Protein 3HQH (pdb70)

Structure (mmCIF, N/CA/C/O backbone):
data_3HQH
#
_entry.id   3HQH
#
_cell.length_a   44.700
_cell.length_b   44.700
_cell.length_c   268.000
_cell.angle_alpha   90.00
_cell.angle_beta   90.00
_cell.angle_gamma   120.00
#
_symmetry.space_group_name_H-M   'P 65 2 2'
#
loop_
_entity.id
_entity.type
_entity.pdbx_description
1 polymer 'Speckle-type POZ protein'
2 polymer MacroH2A
3 non-polymer 'ZINC ION'
4 water water
#
loop_
_atom_site.group_PDB
_atom_site.id
_atom_site.type_symbol
_atom_site.label_atom_id
_atom_site.label_alt_id
_atom_site.label_comp_id
_atom_site.label_asym_id
_atom_site.label_entity_id
_atom_site.label_seq_id
_atom_site.pdbx_PDB_ins_code
_atom_site.Cartn_x
_atom_site.Cartn_y
_atom_site.Cartn_z
_atom_site.occupancy
_atom_site.B_iso_or_equiv
_atom_site.auth_seq_id
_atom_site.auth_comp_id
_atom_site.auth_asym_id
_atom_site.auth_atom_id
_atom_site.pdbx_PDB_model_num
ATOM 1 N N . LYS A 1 7 ? -20.568 33.966 -24.042 1.00 63.94 28 LYS A N 1
ATOM 2 C CA . LYS A 1 7 ? -19.183 34.371 -23.650 1.00 62.81 28 LYS A CA 1
ATOM 3 C C . LYS A 1 7 ? -18.574 33.396 -22.659 1.00 61.80 28 LYS A C 1
ATOM 4 O O . LYS A 1 7 ? -18.451 33.700 -21.475 1.00 62.26 28 LYS A O 1
ATOM 5 N N . VAL A 1 8 ? -18.190 32.222 -23.148 1.00 59.04 29 VAL A N 1
ATOM 6 C CA . VAL A 1 8 ? -17.604 31.191 -22.304 1.00 55.85 29 VAL A CA 1
ATOM 7 C C . VAL A 1 8 ? -16.236 30.726 -22.806 1.00 53.44 29 VAL A C 1
ATOM 8 O O . VAL A 1 8 ? -16.004 30.623 -24.017 1.00 52.96 29 VAL A O 1
ATOM 12 N N . VAL A 1 9 ? -15.330 30.470 -21.864 1.00 48.87 30 VAL A N 1
ATOM 13 C CA . VAL A 1 9 ? -13.997 29.967 -22.177 1.00 46.81 30 VAL A CA 1
ATOM 14 C C . VAL A 1 9 ? -13.918 28.571 -21.554 1.00 44.75 30 VAL A C 1
ATOM 15 O O . VAL A 1 9 ? -13.956 28.421 -20.335 1.00 45.75 30 VAL A O 1
ATOM 19 N N . LYS A 1 10 ? -13.822 27.545 -22.390 1.00 42.09 31 LYS A N 1
ATOM 20 C CA . LYS A 1 10 ? -13.776 26.180 -21.886 1.00 37.68 31 LYS A CA 1
ATOM 21 C C . LYS A 1 10 ? -12.403 25.536 -22.065 1.00 35.84 31 LYS A C 1
ATOM 22 O O . LYS A 1 10 ? -11.790 25.627 -23.127 1.00 34.53 31 LYS A O 1
ATOM 28 N N . PHE A 1 11 ? -11.926 24.896 -21.003 1.00 33.54 32 PHE A N 1
ATOM 29 C CA . PHE A 1 11 ? -10.634 24.223 -21.010 1.00 33.82 32 PHE A CA 1
ATOM 30 C C . PHE A 1 11 ? -10.697 22.984 -20.106 1.00 34.72 32 PHE A C 1
ATOM 31 O O . PHE A 1 11 ? -11.685 22.765 -19.398 1.00 33.54 32 PHE A O 1
ATOM 39 N N . SER A 1 12 ? -9.647 22.171 -20.136 1.00 34.98 33 SER A N 1
ATOM 40 C CA . SER A 1 12 ? -9.626 20.956 -19.337 1.00 34.96 33 SER A CA 1
ATOM 41 C C . SER A 1 12 ? -8.236 20.600 -18.837 1.00 35.29 33 SER A C 1
ATOM 42 O O . SER A 1 12 ? -7.225 21.181 -19.247 1.00 33.83 33 SER A O 1
ATOM 45 N N . TYR A 1 13 ? -8.208 19.621 -17.947 1.00 34.42 34 TYR A N 1
ATOM 46 C CA . TYR A 1 13 ? -6.974 19.162 -17.356 1.00 35.59 34 TYR A CA 1
ATOM 47 C C . TYR A 1 13 ? -7.145 17.716 -16.930 1.00 34.53 34 TYR A C 1
ATOM 48 O O . TYR A 1 13 ? -8.172 17.348 -16.333 1.00 33.25 34 TYR A O 1
ATOM 57 N N . MET A 1 14 ? -6.144 16.903 -17.260 1.00 33.09 35 MET A N 1
ATOM 58 C CA . MET A 1 14 ? -6.147 15.501 -16.884 1.00 34.24 35 MET A CA 1
ATOM 59 C C . MET A 1 14 ? -5.123 15.300 -15.773 1.00 33.99 35 MET A C 1
ATOM 60 O O . MET A 1 14 ? -3.932 15.576 -15.943 1.00 32.63 35 MET A O 1
ATOM 65 N N . TRP A 1 15 ? -5.598 14.823 -14.630 1.00 35.00 36 TRP A N 1
ATOM 66 C CA . TRP A 1 15 ? -4.733 14.581 -13.487 1.00 33.79 36 TRP A CA 1
ATOM 67 C C . TRP A 1 15 ? -4.590 13.083 -13.212 1.00 34.94 36 TRP A C 1
ATOM 68 O O . TRP A 1 15 ? -5.576 12.387 -12.953 1.00 33.90 36 TRP A O 1
ATOM 79 N N . THR A 1 16 ? -3.361 12.587 -13.280 1.00 36.10 37 THR A N 1
ATOM 80 C CA . THR A 1 16 ? -3.089 11.179 -13.004 1.00 36.58 37 THR A CA 1
ATOM 81 C C . THR A 1 16 ? -2.478 11.085 -11.607 1.00 36.57 37 THR A C 1
ATOM 82 O O . THR A 1 16 ? -1.441 11.692 -11.349 1.00 36.16 37 THR A O 1
ATOM 86 N N . ILE A 1 17 ? -3.118 10.341 -10.707 1.00 36.23 38 ILE A N 1
ATOM 87 C CA . ILE A 1 17 ? -2.600 10.182 -9.345 1.00 37.09 38 ILE A CA 1
ATOM 88 C C . ILE A 1 17 ? -1.937 8.805 -9.213 1.00 37.84 38 ILE A C 1
ATOM 89 O O . ILE A 1 17 ? -2.590 7.769 -9.306 1.00 35.76 38 ILE A O 1
ATOM 94 N N . ASN A 1 18 ? -0.626 8.812 -9.005 1.00 40.23 39 ASN A N 1
ATOM 95 C CA . ASN A 1 18 ? 0.151 7.583 -8.887 1.00 42.24 39 ASN A CA 1
ATOM 96 C C . ASN A 1 18 ? 0.173 7.035 -7.473 1.00 43.16 39 ASN A C 1
ATOM 97 O O . ASN A 1 18 ? -0.062 7.767 -6.514 1.00 44.30 39 ASN A O 1
ATOM 102 N N . ASN A 1 19 ? 0.467 5.744 -7.363 1.00 44.63 40 ASN A N 1
ATOM 103 C CA . ASN A 1 19 ? 0.554 5.056 -6.078 1.00 45.48 40 ASN A CA 1
ATOM 104 C C . ASN A 1 19 ? -0.631 5.379 -5.196 1.00 44.62 40 ASN A C 1
ATOM 105 O O . ASN A 1 19 ? -0.467 5.686 -4.013 1.00 43.92 40 ASN A O 1
ATOM 110 N N . PHE A 1 20 ? -1.821 5.320 -5.781 1.00 43.76 41 PHE A N 1
ATOM 111 C CA . PHE A 1 20 ? -3.034 5.598 -5.042 1.00 44.50 41 PHE A CA 1
ATOM 112 C C . PHE A 1 20 ? -3.152 4.566 -3.929 1.00 46.88 41 PHE A C 1
ATOM 113 O O . PHE A 1 20 ? -2.911 3.380 -4.147 1.00 48.75 41 PHE A O 1
ATOM 121 N N . SER A 1 21 ? -3.520 5.022 -2.736 1.00 48.29 42 SER A N 1
ATOM 122 C CA . SER A 1 21 ? -3.679 4.138 -1.583 1.00 49.40 42 SER A CA 1
ATOM 123 C C . SER A 1 21 ? -4.943 4.535 -0.825 1.00 49.20 42 SER A C 1
ATOM 124 O O . SER A 1 21 ? -5.347 5.695 -0.837 1.00 49.48 42 SER A O 1
ATOM 127 N N . PHE A 1 22 ? -5.569 3.568 -0.169 1.00 49.46 43 PHE A N 1
ATOM 128 C CA . PHE A 1 22 ? -6.780 3.837 0.592 1.00 49.33 43 PHE A CA 1
ATOM 129 C C . PHE A 1 22 ? -6.439 4.175 2.040 1.00 48.48 43 PHE A C 1
ATOM 130 O O . PHE A 1 22 ? -7.303 4.547 2.836 1.00 47.84 43 PHE A O 1
ATOM 138 N N . CYS A 1 23 ? -5.158 4.057 2.360 1.00 48.75 44 CYS A N 1
ATOM 139 C CA . CYS A 1 23 ? -4.668 4.343 3.693 1.00 48.72 44 CYS A CA 1
ATOM 140 C C . CYS A 1 23 ? -4.334 5.825 3.834 1.00 46.77 44 CYS A C 1
ATOM 141 O O . CYS A 1 23 ? -3.472 6.360 3.139 1.00 44.27 44 CYS A O 1
ATOM 144 N N . ARG A 1 24 ? -5.047 6.491 4.733 1.00 46.61 45 ARG A N 1
ATOM 145 C CA . ARG A 1 24 ? -4.831 7.919 4.997 1.00 46.56 45 ARG A CA 1
ATOM 146 C C . ARG A 1 24 ? -3.420 8.246 5.457 1.00 46.74 45 ARG A C 1
ATOM 147 O O . ARG A 1 24 ? -2.817 9.202 4.991 1.00 46.37 45 ARG A O 1
ATOM 155 N N . GLU A 1 25 ? -2.898 7.482 6.403 1.00 46.09 46 GLU A N 1
ATOM 156 C CA . GLU A 1 25 ? -1.537 7.748 6.889 1.00 46.56 46 GLU A CA 1
ATOM 157 C C . GLU A 1 25 ? -0.482 7.573 5.796 1.00 45.60 46 GLU A C 1
ATOM 158 O O . GLU A 1 25 ? 0.661 7.932 5.987 1.00 42.12 46 GLU A O 1
ATOM 164 N N . GLU A 1 26 ? -0.890 7.032 4.653 1.00 44.74 47 GLU A N 1
ATOM 165 C CA . GLU A 1 26 ? -0.001 6.815 3.515 1.00 44.56 47 GLU A CA 1
ATOM 166 C C . GLU A 1 26 ? -0.345 7.787 2.401 1.00 45.04 47 GLU A C 1
ATOM 167 O O . GLU A 1 26 ? 0.550 8.268 1.703 1.00 41.42 47 GLU A O 1
ATOM 173 N N . MET A 1 27 ? -1.634 8.061 2.241 1.00 46.58 48 MET A N 1
ATOM 174 C CA . MET A 1 27 ? -2.123 8.963 1.213 1.00 48.00 48 MET A CA 1
ATOM 175 C C . MET A 1 27 ? -2.182 10.474 1.625 1.00 48.25 48 MET A C 1
ATOM 176 O O . MET A 1 27 ? -1.886 11.364 0.827 1.00 46.62 48 MET A O 1
ATOM 181 N N . GLY A 1 28 ? -2.601 10.774 2.853 1.00 47.82 49 GLY A N 1
ATOM 182 C CA . GLY A 1 28 ? -2.715 12.171 3.262 1.00 47.78 49 GLY A CA 1
ATOM 183 C C . GLY A 1 28 ? -4.194 12.411 3.168 1.00 47.76 49 GLY A C 1
ATOM 184 O O . GLY A 1 28 ? -4.859 11.731 2.394 1.00 44.21 49 GLY A O 1
ATOM 185 N N . GLU A 1 29 ? -4.707 13.340 3.959 1.00 48.97 50 GLU A N 1
ATOM 186 C CA . GLU A 1 29 ? -6.122 13.626 3.935 1.00 51.50 50 GLU A CA 1
ATOM 187 C C . GLU A 1 29 ? -6.520 14.495 2.752 1.00 50.21 50 GLU A C 1
ATOM 188 O O . GLU A 1 29 ? -7.685 14.507 2.348 1.00 49.77 50 GLU A O 1
ATOM 194 N N . VAL A 1 30 ? -5.554 15.221 2.201 1.00 48.71 51 VAL A N 1
ATOM 195 C CA . VAL A 1 30 ? -5.823 16.109 1.083 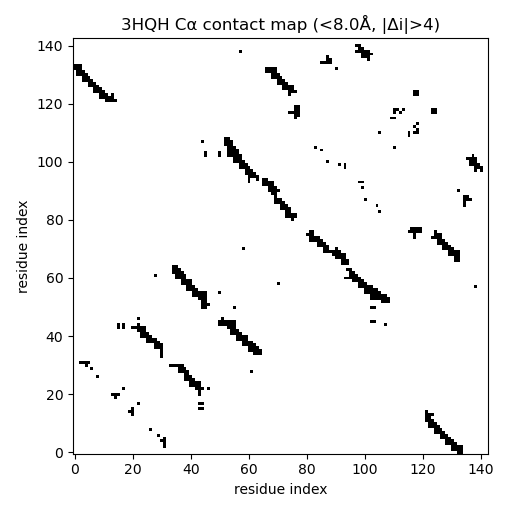1.00 48.13 51 VAL A CA 1
ATOM 196 C C . VAL A 1 30 ? -4.645 16.191 0.120 1.00 48.87 51 VAL A C 1
ATOM 197 O O . VAL A 1 30 ? -3.511 16.438 0.531 1.00 48.53 51 VAL A O 1
ATOM 201 N N . ILE A 1 31 ? -4.928 15.994 -1.163 1.00 49.72 52 ILE A N 1
ATOM 202 C CA . ILE A 1 31 ? -3.909 16.072 -2.199 1.00 50.75 52 ILE A CA 1
ATOM 203 C C . ILE A 1 31 ? -4.416 16.984 -3.312 1.00 50.20 52 ILE A C 1
ATOM 204 O O . ILE A 1 31 ? -5.594 16.944 -3.676 1.00 49.13 52 ILE A O 1
ATOM 209 N N . LYS A 1 32 ? -3.526 17.831 -3.822 1.00 50.39 53 LYS A N 1
ATOM 210 C CA . LYS A 1 32 ? -3.874 18.750 -4.900 1.00 50.23 53 LYS A CA 1
ATOM 211 C C . LYS A 1 32 ? -3.028 18.489 -6.129 1.00 48.20 53 LYS A C 1
ATOM 212 O O . LYS A 1 32 ? -1.898 17.999 -6.033 1.00 48.14 53 LYS A O 1
ATOM 218 N N . SER A 1 33 ? -3.594 18.805 -7.286 1.00 45.75 54 SER A N 1
ATOM 219 C CA . SER A 1 33 ? -2.912 18.629 -8.560 1.00 43.81 54 SER A CA 1
ATOM 220 C C . SER A 1 33 ? -2.085 19.875 -8.820 1.00 43.93 54 SER A C 1
ATOM 221 O O . SER A 1 33 ? -2.130 20.833 -8.052 1.00 43.64 54 SER A O 1
ATOM 224 N N . SER A 1 34 ? -1.328 19.860 -9.906 1.00 45.28 55 SER A N 1
ATOM 225 C CA . SER A 1 34 ? -0.549 21.031 -10.278 1.00 46.51 55 SER A CA 1
ATOM 226 C C . SER A 1 34 ? -1.578 21.987 -10.887 1.00 44.71 55 SER A C 1
ATOM 227 O O . SER A 1 34 ? -2.704 21.578 -11.199 1.00 42.92 55 SER A O 1
ATOM 230 N N . THR A 1 35 ? -1.191 23.247 -11.055 1.00 42.79 56 THR A N 1
ATOM 231 C CA . THR A 1 35 ? -2.078 24.263 -11.595 1.00 40.96 56 THR A CA 1
ATOM 232 C C . THR A 1 35 ? -2.285 24.188 -13.105 1.00 40.62 56 THR A C 1
ATOM 233 O O . THR A 1 35 ? -1.534 23.533 -13.825 1.00 42.35 56 THR A O 1
ATOM 237 N N . PHE A 1 36 ? -3.334 24.846 -13.579 1.00 40.17 57 PHE A N 1
ATOM 238 C CA . PHE A 1 36 ? -3.634 24.887 -15.000 1.00 41.27 57 PHE A CA 1
ATOM 239 C C . PHE A 1 36 ? -4.576 26.054 -15.267 1.00 42.79 57 PHE A C 1
ATOM 240 O O . PHE A 1 36 ? -5.156 26.619 -14.343 1.00 41.99 57 PHE A O 1
ATOM 248 N N . SER A 1 37 ? -4.692 26.426 -16.535 1.00 45.14 58 SER A N 1
ATOM 249 C CA . SER A 1 37 ? -5.560 27.518 -16.958 1.00 47.53 58 SER A CA 1
ATOM 250 C C . SER A 1 37 ? -6.016 27.254 -18.389 1.00 47.92 58 SER A C 1
ATOM 251 O O . SER A 1 37 ? -5.779 26.173 -18.933 1.00 46.35 58 SER A O 1
ATOM 254 N N . SER A 1 38 ? -6.664 28.245 -18.994 1.00 49.50 59 SER A N 1
ATOM 255 C CA . SER A 1 38 ? -7.160 28.112 -20.356 1.00 52.05 59 SER A CA 1
ATOM 256 C C . SER A 1 38 ? -6.063 28.341 -21.391 1.00 54.13 59 SER A C 1
ATOM 257 O O . SER A 1 38 ? -6.108 27.769 -22.481 1.00 54.77 59 SER A O 1
ATOM 260 N N . GLY A 1 39 ? -5.076 29.166 -21.048 1.00 56.17 60 GLY A N 1
ATOM 261 C CA . GLY A 1 39 ? -3.986 29.439 -21.973 1.00 58.47 60 GLY A CA 1
ATOM 262 C C . GLY A 1 39 ? -2.633 29.678 -21.319 1.00 59.69 60 GLY A C 1
ATOM 263 O O . GLY A 1 39 ? -2.539 30.229 -20.218 1.00 60.96 60 GLY A O 1
ATOM 264 N N . ASP A 1 42 ? -3.708 32.849 -20.026 1.00 71.38 63 ASP A N 1
ATOM 265 C CA . ASP A 1 42 ? -4.640 33.054 -18.924 1.00 70.21 63 ASP A CA 1
ATOM 266 C C . ASP A 1 42 ? -3.912 33.222 -17.586 1.00 68.90 63 ASP A C 1
ATOM 267 O O . ASP A 1 42 ? -3.020 32.439 -17.241 1.00 69.02 63 ASP A O 1
ATOM 272 N N . LYS A 1 43 ? -4.301 34.259 -16.846 1.00 66.28 64 LYS A N 1
ATOM 273 C CA . LYS A 1 43 ? -3.702 34.568 -15.553 1.00 63.20 64 LYS A CA 1
ATOM 274 C C . LYS A 1 43 ? -4.358 33.791 -14.413 1.00 60.99 64 LYS A C 1
ATOM 275 O O . LYS A 1 43 ? -3.784 33.661 -13.331 1.00 59.97 64 LYS A O 1
ATOM 277 N N . LEU A 1 44 ? -5.563 33.287 -14.658 1.00 57.78 65 LEU A N 1
ATOM 278 C CA . LEU A 1 44 ? -6.290 32.517 -13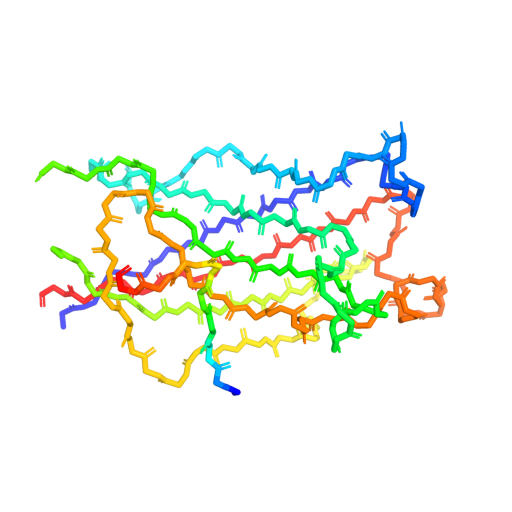.655 1.00 55.21 65 LEU A CA 1
ATOM 279 C C . LEU A 1 44 ? -5.722 31.107 -13.559 1.00 52.75 65 LEU A C 1
ATOM 280 O O . LEU A 1 44 ? -5.825 30.323 -14.503 1.00 52.55 65 LEU A O 1
ATOM 285 N N . LYS A 1 45 ? -5.121 30.789 -12.419 1.00 50.38 66 LYS A N 1
ATOM 286 C CA . LYS A 1 45 ? -4.558 29.465 -12.208 1.00 47.66 66 LYS A CA 1
ATOM 287 C C . LYS A 1 45 ? -5.539 28.636 -11.389 1.00 45.78 66 LYS A C 1
ATOM 288 O O . LYS A 1 45 ? -6.063 29.093 -10.371 1.00 45.96 66 LYS A O 1
ATOM 294 N N . TRP A 1 46 ? -5.805 27.422 -11.855 1.00 43.33 67 TRP A N 1
ATOM 295 C CA . TRP A 1 46 ? -6.720 26.518 -11.168 1.00 41.06 67 TRP A CA 1
ATOM 296 C C . TRP A 1 46 ? -6.000 25.219 -10.841 1.00 40.11 67 TRP A C 1
ATOM 297 O O . TRP A 1 46 ? -4.930 24.932 -11.376 1.00 38.03 67 TRP A O 1
ATOM 308 N N . CYS A 1 47 ? -6.601 24.427 -9.961 1.00 40.00 68 CYS A N 1
ATOM 309 C CA . CYS A 1 47 ? -6.041 23.131 -9.616 1.00 38.69 68 CYS A CA 1
ATOM 310 C C . CYS A 1 47 ? -7.161 22.268 -9.059 1.00 38.16 68 CYS A C 1
ATOM 311 O O . CYS A 1 47 ? -8.221 22.780 -8.683 1.00 37.68 68 CYS A O 1
ATOM 314 N N . LEU A 1 48 ? -6.941 20.957 -9.037 1.00 37.96 69 LEU A N 1
ATOM 315 C CA . LEU A 1 48 ? -7.929 20.032 -8.498 1.00 38.12 69 LEU A CA 1
ATOM 316 C C . LEU A 1 48 ? -7.549 19.681 -7.060 1.00 38.74 69 LEU A C 1
ATOM 317 O O . LEU A 1 48 ? -6.367 19.650 -6.715 1.00 38.90 69 LEU A O 1
ATOM 322 N N . ARG A 1 49 ? -8.553 19.417 -6.233 1.00 40.42 70 ARG A N 1
ATOM 323 C CA . ARG A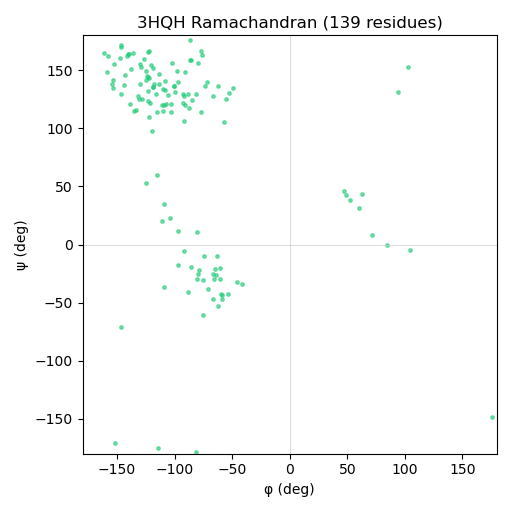 1 49 ? -8.337 19.055 -4.834 1.00 43.16 70 ARG A CA 1
ATOM 324 C C . ARG A 1 49 ? -9.154 17.813 -4.498 1.00 43.45 70 ARG A C 1
ATOM 325 O O . ARG A 1 49 ? -10.373 17.786 -4.682 1.00 44.39 70 ARG A O 1
ATOM 333 N N . VAL A 1 50 ? -8.478 16.789 -3.992 1.00 43.39 71 VAL A N 1
ATOM 334 C CA . VAL A 1 50 ? -9.124 15.523 -3.656 1.00 44.42 71 VAL A CA 1
ATOM 335 C C . VAL A 1 50 ? -8.940 15.148 -2.192 1.00 43.60 71 VAL A C 1
ATOM 336 O O . VAL A 1 50 ? -7.886 15.400 -1.603 1.00 44.95 71 VAL A O 1
ATOM 340 N N . ASN A 1 51 ? -9.980 14.554 -1.620 1.00 41.79 72 ASN A N 1
ATOM 341 C CA . ASN A 1 51 ? -9.935 14.043 -0.261 1.00 39.75 72 ASN A CA 1
ATOM 342 C C . ASN A 1 51 ? -10.209 12.566 -0.537 1.00 38.77 72 ASN A C 1
ATOM 343 O O . ASN A 1 51 ? -11.361 12.161 -0.726 1.00 36.53 72 ASN A O 1
ATOM 348 N N . PRO A 1 52 ? -9.138 11.751 -0.594 1.00 39.37 73 PRO A N 1
ATOM 349 C CA . PRO A 1 52 ? -9.234 10.313 -0.859 1.00 38.75 73 PRO A CA 1
ATOM 350 C C . PRO A 1 52 ? -10.402 9.718 -0.100 1.00 38.07 73 PRO A C 1
ATOM 351 O O . PRO A 1 52 ? -11.054 8.789 -0.568 1.00 35.81 73 PRO A O 1
ATOM 355 N N . LYS A 1 53 ? -10.652 10.271 1.083 1.00 39.57 74 LYS A N 1
ATOM 356 C CA . LYS A 1 53 ? -11.730 9.815 1.943 1.00 42.18 74 LYS A CA 1
ATOM 357 C C . LYS A 1 53 ? -12.503 11.053 2.391 1.00 41.81 74 LYS A C 1
ATOM 358 O O . LYS A 1 53 ? -11.900 12.025 2.876 1.00 40.07 74 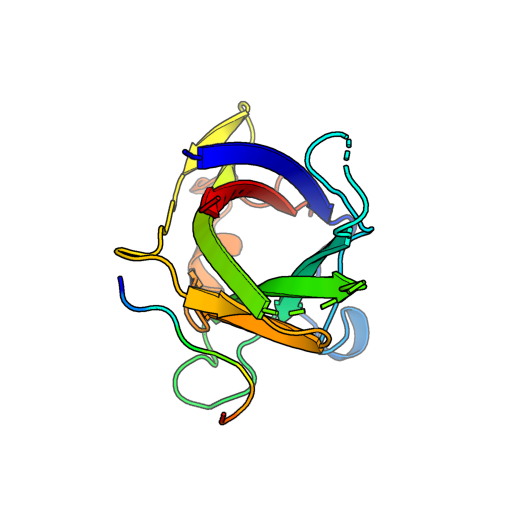LYS A O 1
ATOM 364 N N . GLY A 1 54 ? -13.823 11.032 2.207 1.00 43.57 75 GLY A N 1
ATOM 365 C CA . GLY A 1 54 ? -14.631 12.171 2.618 1.00 46.14 75 GLY A CA 1
ATOM 366 C C . GLY A 1 54 ? -14.281 12.567 4.044 1.00 48.94 75 GLY A C 1
ATOM 367 O O . GLY A 1 54 ? -14.17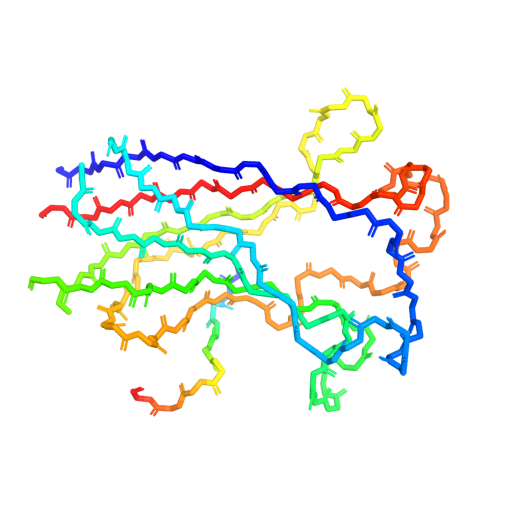5 11.705 4.922 1.00 47.89 75 GLY A O 1
ATOM 368 N N . LEU A 1 55 ? -14.113 13.864 4.287 1.00 51.01 76 LEU A N 1
ATOM 369 C CA . LEU A 1 55 ? -13.752 14.350 5.623 1.00 53.23 76 LEU A CA 1
ATOM 370 C C . LEU A 1 55 ? -14.903 14.470 6.627 1.00 54.99 76 LEU A C 1
ATOM 371 O O . LEU A 1 55 ? -14.733 15.048 7.702 1.00 55.23 76 LEU A O 1
ATOM 376 N N . ASP A 1 56 ? -16.066 13.927 6.277 1.00 55.49 77 ASP A N 1
ATOM 377 C CA . ASP A 1 56 ? -17.220 13.959 7.162 1.00 56.77 77 ASP A CA 1
ATOM 378 C C . ASP A 1 56 ? -17.989 12.646 7.071 1.00 56.22 77 ASP A C 1
ATOM 379 O O . ASP A 1 56 ? -17.840 11.887 6.108 1.00 54.96 77 ASP A O 1
ATOM 384 N N . GLU A 1 57 ? -18.823 12.401 8.078 1.00 56.32 78 GLU A N 1
ATOM 385 C CA . GLU A 1 57 ? -19.620 11.181 8.164 1.00 55.08 78 GLU A CA 1
ATOM 386 C C . GLU A 1 57 ? -20.472 10.877 6.939 1.00 53.49 78 GLU A C 1
ATOM 387 O O . GLU A 1 57 ? -20.535 9.730 6.506 1.00 54.00 78 GLU A O 1
ATOM 389 N N . GLU A 1 58 ? -21.131 11.881 6.373 1.00 52.51 79 GLU A N 1
ATOM 390 C CA . GLU A 1 58 ? -21.961 11.634 5.196 1.00 50.81 79 GLU A CA 1
ATOM 391 C C . GLU A 1 58 ? -21.168 11.205 3.959 1.00 48.62 79 GLU A C 1
ATOM 392 O O . GLU A 1 58 ? -21.684 10.485 3.108 1.00 47.18 79 GLU A O 1
ATOM 398 N N . SER A 1 59 ? -19.924 11.658 3.852 1.00 47.67 80 SER A N 1
ATOM 399 C CA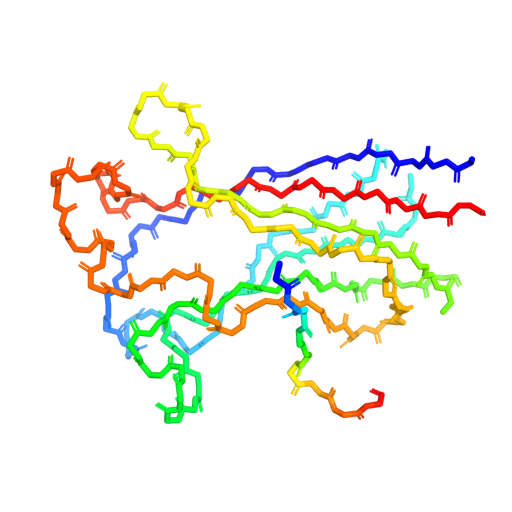 . SER A 1 59 ? -19.092 11.315 2.700 1.00 47.67 80 SER A CA 1
ATOM 400 C C . SER A 1 59 ? -17.934 10.388 3.072 1.00 47.69 80 SER A C 1
ATOM 401 O O . SER A 1 59 ? -16.945 10.317 2.336 1.00 46.68 80 SER A O 1
ATOM 404 N N . LYS A 1 60 ? -18.044 9.685 4.203 1.00 47.40 81 LYS A N 1
ATOM 405 C CA . LYS A 1 60 ? -16.965 8.788 4.637 1.00 47.57 81 LYS A CA 1
ATOM 406 C C . LYS A 1 60 ? -16.678 7.602 3.720 1.00 46.91 81 LYS A C 1
ATOM 407 O O . LYS A 1 60 ? -15.564 7.092 3.727 1.00 47.73 81 LYS A O 1
ATOM 413 N N . ASP A 1 61 ? -17.668 7.149 2.952 1.00 47.65 82 ASP A N 1
ATOM 414 C CA . ASP A 1 61 ? -17.473 6.011 2.048 1.00 48.10 82 ASP A CA 1
ATOM 415 C C . ASP A 1 61 ? -17.168 6.524 0.644 1.00 47.17 82 ASP A C 1
ATOM 416 O O . ASP A 1 61 ? -17.161 5.762 -0.328 1.00 45.65 82 ASP A O 1
ATOM 421 N N . TYR A 1 62 ? -16.901 7.822 0.545 1.00 44.86 83 TYR A N 1
ATOM 422 C CA . TYR A 1 62 ? -16.624 8.433 -0.747 1.00 42.60 83 TYR A CA 1
ATOM 423 C C . TYR A 1 62 ? -15.288 9.145 -0.877 1.00 40.67 83 TYR A C 1
ATOM 424 O O . TYR A 1 62 ? -14.580 9.428 0.093 1.00 39.66 83 TYR A O 1
ATOM 433 N N . LEU A 1 63 ? -14.954 9.436 -2.121 1.00 40.85 84 LEU A N 1
ATOM 434 C CA . LEU A 1 63 ? -13.755 10.184 -2.419 1.00 39.24 84 LEU A CA 1
ATOM 435 C C . LEU A 1 63 ? -14.322 11.537 -2.853 1.00 37.66 84 LEU A C 1
ATOM 436 O O . LEU A 1 63 ? -15.281 11.587 -3.620 1.00 36.77 84 LEU A O 1
ATOM 441 N N . SER A 1 64 ? -13.761 12.624 -2.330 1.00 37.40 85 SER A N 1
ATOM 442 C CA . SER A 1 64 ? -14.225 13.966 -2.665 1.00 36.39 85 SER A CA 1
ATOM 443 C C . SER A 1 64 ? -13.350 14.686 -3.709 1.00 35.70 85 SER A C 1
ATOM 444 O O . SER A 1 64 ? -12.116 14.651 -3.644 1.00 35.46 85 SER A O 1
ATOM 447 N N . LEU A 1 65 ? -14.002 15.342 -4.667 1.00 34.69 86 LEU A N 1
ATOM 448 C CA . LEU A 1 65 ? -13.306 16.071 -5.725 1.00 34.52 86 LEU A CA 1
ATOM 449 C C . LEU A 1 65 ? -13.813 17.510 -5.852 1.00 33.97 86 LEU A C 1
ATOM 450 O O . LEU A 1 65 ? -15.012 17.747 -6.032 1.00 33.78 86 LEU A O 1
ATOM 455 N N . TYR A 1 66 ? -12.884 18.458 -5.769 1.00 32.68 87 TYR A N 1
ATOM 456 C CA . TYR A 1 66 ? -13.198 19.882 -5.848 1.00 33.53 87 TYR A CA 1
ATOM 457 C C . TYR A 1 66 ? -12.315 20.599 -6.853 1.00 33.09 87 TYR A C 1
ATOM 458 O O . TYR A 1 66 ? -11.208 20.146 -7.161 1.00 31.06 87 TYR A O 1
ATOM 467 N N . LEU A 1 67 ? -12.833 21.716 -7.363 1.00 33.94 88 LEU A N 1
ATOM 468 C CA . LEU A 1 67 ? -12.107 22.575 -8.289 1.00 33.74 88 LEU A CA 1
ATOM 469 C C . LEU A 1 67 ? -11.729 23.770 -7.421 1.00 35.47 88 LEU A C 1
ATOM 470 O O . LEU A 1 67 ? -12.580 24.353 -6.744 1.00 34.90 88 LEU A O 1
ATOM 475 N N . LEU A 1 68 ? -10.453 24.127 -7.437 1.00 36.24 89 LEU A N 1
ATOM 476 C CA . LEU A 1 68 ? -9.971 25.230 -6.619 1.00 38.24 89 LEU A CA 1
ATOM 477 C C . LEU A 1 68 ? -9.375 26.377 -7.441 1.00 36.89 89 LEU A C 1
ATOM 478 O O . LEU A 1 68 ? -8.632 26.159 -8.389 1.00 35.43 89 LEU A O 1
ATOM 483 N N . LEU A 1 69 ? -9.731 27.604 -7.081 1.00 39.96 90 LEU A N 1
ATOM 484 C CA . LEU A 1 69 ? -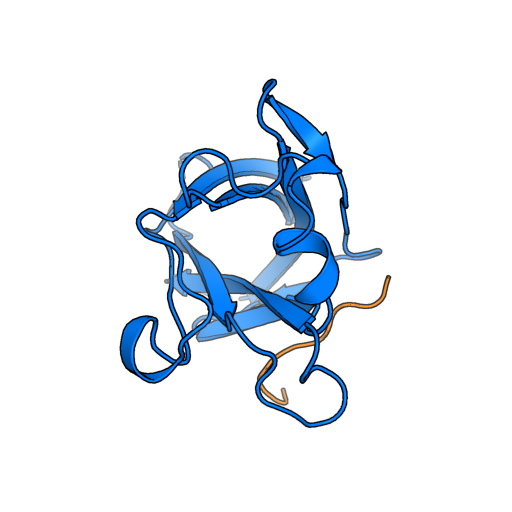9.192 28.776 -7.755 1.00 42.63 90 LEU A CA 1
ATOM 485 C C . LEU A 1 69 ? -7.954 29.158 -6.939 1.00 43.89 90 LEU A C 1
ATOM 486 O O . LEU A 1 69 ? -8.057 29.661 -5.819 1.00 42.55 90 LEU A O 1
ATOM 491 N N . VAL A 1 70 ? -6.784 28.887 -7.501 1.00 47.00 91 VAL A N 1
ATOM 492 C CA . VAL A 1 70 ? -5.523 29.159 -6.825 1.00 49.27 91 VAL A CA 1
ATOM 493 C C . VAL A 1 70 ? -5.141 30.641 -6.799 1.00 51.17 91 VAL A C 1
ATOM 494 O O . VAL A 1 70 ? -4.998 31.229 -5.730 1.00 49.88 91 VAL A O 1
ATOM 498 N N . SER A 1 71 ? -4.978 31.243 -7.968 1.00 54.42 92 SER A N 1
ATOM 499 C CA . SER A 1 71 ? -4.606 32.649 -8.028 1.00 59.38 92 SER A CA 1
ATOM 500 C C . SER A 1 71 ? -5.621 33.433 -8.835 1.00 62.38 92 SER A C 1
ATOM 501 O O . SER A 1 71 ? -6.002 33.023 -9.934 1.00 62.12 92 SER A O 1
ATOM 504 N N . CYS A 1 72 ? -6.052 34.561 -8.280 1.00 66.34 93 CYS A N 1
ATOM 505 C CA . CYS A 1 72 ? -7.031 35.424 -8.936 1.00 70.86 93 CYS A CA 1
ATOM 506 C C . CYS A 1 72 ? -6.571 36.884 -8.878 1.00 72.11 93 CYS A C 1
ATOM 507 O O . CYS A 1 72 ? -6.434 37.456 -7.796 1.00 72.70 93 CYS A O 1
ATOM 510 N N . PRO A 1 73 ? -6.299 37.494 -10.049 1.00 73.67 94 PRO A N 1
ATOM 511 C CA . PRO A 1 73 ? -5.853 38.889 -10.133 1.00 74.05 94 PRO A CA 1
ATOM 512 C C . PRO A 1 73 ? -6.923 39.819 -10.718 1.00 74.16 94 PRO A C 1
ATOM 513 O O . PRO A 1 73 ? -7.860 40.225 -10.030 1.00 74.34 94 PRO A O 1
ATOM 517 N N . GLU A 1 76 ? -15.393 36.870 -7.938 1.00 49.53 97 GLU A N 1
ATOM 518 C CA . GLU A 1 76 ? -14.701 37.652 -8.957 1.00 51.09 97 GLU A CA 1
ATOM 519 C C . GLU A 1 76 ? -14.628 36.867 -10.265 1.00 50.66 97 GLU A C 1
ATOM 520 O O . GLU A 1 76 ? -14.153 37.377 -11.281 1.00 50.90 97 GLU A O 1
ATOM 522 N N . VAL A 1 77 ? -15.104 35.624 -10.224 1.00 49.60 98 VAL A N 1
ATOM 523 C CA . VAL A 1 77 ? -15.131 34.738 -11.388 1.00 47.28 98 VAL A CA 1
ATOM 524 C C . VAL A 1 77 ? -16.245 33.708 -11.220 1.00 45.92 98 VAL A C 1
ATOM 525 O O . VAL A 1 77 ? -16.441 33.179 -10.131 1.00 46.91 98 VAL A O 1
ATOM 529 N N . ARG A 1 78 ? -16.970 33.437 -12.300 1.00 44.20 99 ARG A N 1
ATOM 530 C CA . ARG A 1 78 ? -18.053 32.459 -12.287 1.00 43.43 99 ARG A CA 1
ATOM 531 C C . ARG A 1 78 ? -17.700 31.344 -13.268 1.00 43.13 99 ARG A C 1
ATOM 532 O O . ARG A 1 78 ? -17.198 31.605 -14.366 1.00 40.55 99 ARG A O 1
ATOM 540 N N . ALA A 1 79 ? -17.947 30.098 -12.879 1.00 40.39 100 ALA A N 1
ATOM 541 C CA . ALA A 1 79 ? -17.614 28.999 -13.769 1.00 40.96 100 ALA A CA 1
ATOM 542 C C . ALA A 1 79 ? -18.355 27.692 -13.499 1.00 40.37 100 ALA A C 1
ATOM 543 O O . ALA A 1 79 ? -18.717 27.381 -12.361 1.00 40.10 100 ALA A O 1
ATOM 545 N N . LYS A 1 80 ? -18.589 26.941 -14.568 1.00 39.74 101 LYS A N 1
ATOM 546 C CA . LYS A 1 80 ? -19.228 25.641 -14.466 1.00 40.98 101 LYS A CA 1
ATOM 547 C C . LYS A 1 80 ? -18.106 24.621 -14.599 1.00 39.77 101 LYS A C 1
ATOM 548 O O . LYS A 1 80 ? -17.055 24.919 -15.182 1.00 38.10 101 LYS A O 1
ATOM 554 N N . PHE A 1 81 ? -18.319 23.423 -14.063 1.00 37.07 102 PHE A N 1
ATOM 555 C CA . PHE A 1 81 ? -17.298 22.385 -14.143 1.00 36.12 102 PHE A CA 1
ATOM 556 C C . PHE A 1 81 ? -17.922 21.006 -14.228 1.00 36.78 102 PHE A C 1
ATOM 557 O O . PHE A 1 81 ? -19.089 20.810 -13.875 1.00 36.42 102 PHE A O 1
ATOM 565 N N . LYS A 1 82 ? -17.114 20.060 -14.699 1.00 35.07 103 LYS A N 1
ATOM 566 C CA . LYS A 1 82 ? -17.510 18.674 -14.860 1.00 34.68 103 LYS A CA 1
ATOM 567 C C . LYS A 1 82 ? -16.301 17.803 -14.529 1.00 34.39 103 LYS A C 1
ATOM 568 O O . LYS A 1 82 ? -15.179 18.102 -14.928 1.00 33.72 103 LYS A O 1
ATOM 574 N N . PHE A 1 83 ? -16.542 16.727 -13.791 1.00 33.50 104 PHE A N 1
ATOM 575 C CA . PHE A 1 83 ? -15.492 15.800 -13.417 1.00 33.30 104 PHE A CA 1
ATOM 576 C C . PHE A 1 83 ? -15.883 14.418 -13.910 1.00 33.87 104 PHE A C 1
ATOM 577 O O . PHE A 1 83 ? -17.060 14.050 -13.910 1.00 35.16 104 PHE A O 1
ATOM 585 N N . SER A 1 84 ? -14.895 13.652 -14.336 1.00 33.93 105 SER A N 1
ATOM 586 C CA . SER A 1 84 ? -15.142 12.295 -14.774 1.00 35.41 105 SER A CA 1
ATOM 587 C C . SER A 1 84 ? -13.873 11.505 -14.550 1.00 36.75 105 SER A C 1
ATOM 588 O O . SER A 1 84 ? -12.783 12.070 -14.476 1.00 36.61 105 SER A O 1
ATOM 591 N N . ILE A 1 85 ? -14.019 10.197 -14.405 1.00 37.69 106 ILE A N 1
ATOM 592 C CA . ILE A 1 85 ? -12.860 9.352 -14.223 1.00 39.00 106 ILE A CA 1
ATOM 593 C C . ILE A 1 85 ? -12.551 8.716 -15.567 1.00 40.48 106 ILE A C 1
ATOM 594 O O . ILE A 1 85 ? -13.460 8.292 -16.274 1.00 41.34 106 ILE A O 1
ATOM 599 N N . LEU A 1 86 ? -11.276 8.673 -15.935 1.00 43.26 107 LEU A N 1
ATOM 600 C CA . LEU A 1 86 ? -10.881 8.036 -17.195 1.00 46.38 107 LEU A CA 1
ATOM 601 C C . LEU A 1 86 ? -10.584 6.571 -16.892 1.00 48.33 107 LEU A C 1
ATOM 602 O O . LEU A 1 86 ? -9.721 6.271 -16.065 1.00 46.51 107 LEU A O 1
ATOM 607 N N . ASN A 1 87 ? -11.287 5.636 -17.515 1.00 51.88 108 ASN A N 1
ATOM 608 C CA . ASN A 1 87 ? -10.961 4.252 -17.182 1.00 56.09 108 ASN A CA 1
ATOM 609 C C . ASN A 1 87 ? -9.731 3.721 -17.932 1.00 57.78 108 ASN A C 1
ATOM 610 O O . ASN A 1 87 ? -9.069 4.460 -18.670 1.00 57.70 108 ASN A O 1
ATOM 615 N N . ALA A 1 88 ? -9.417 2.449 -17.687 1.00 61.42 109 ALA A N 1
ATOM 616 C CA . ALA A 1 88 ? -8.308 1.722 -18.328 1.00 64.90 109 ALA A CA 1
ATOM 617 C C . ALA A 1 88 ? -8.205 1.900 -19.864 1.00 66.04 109 ALA A C 1
ATOM 618 O O . ALA A 1 88 ? -7.107 1.859 -20.418 1.00 67.52 109 ALA A O 1
ATOM 620 N N . LYS A 1 89 ? -9.331 2.063 -20.555 1.00 66.28 110 LYS A N 1
ATOM 621 C CA . LYS A 1 89 ? -9.312 2.218 -22.015 1.00 65.89 110 LYS A CA 1
ATOM 622 C C . LYS A 1 89 ? -9.539 3.665 -22.458 1.00 64.18 110 LYS A C 1
ATOM 623 O O . LYS A 1 89 ? -9.974 3.930 -23.584 1.00 65.16 110 LYS A O 1
ATOM 629 N N . GLY A 1 90 ? -9.248 4.593 -21.550 1.00 61.77 111 GLY A N 1
ATOM 630 C CA . GLY A 1 90 ? -9.392 6.014 -21.830 1.00 56.93 111 GLY A CA 1
ATOM 631 C C . GLY A 1 90 ? -10.776 6.652 -21.949 1.00 55.59 111 GLY A C 1
ATOM 632 O O . GLY A 1 90 ? -10.862 7.822 -22.333 1.00 53.20 111 GLY A O 1
ATOM 633 N N . GLU A 1 91 ? -11.853 5.926 -21.635 1.00 51.28 112 GLU A N 1
ATOM 634 C CA . GLU A 1 91 ? -13.218 6.488 -21.721 1.00 49.38 112 GLU A CA 1
ATOM 635 C C . GLU A 1 91 ? -13.628 7.236 -20.454 1.00 48.15 112 GLU A C 1
ATOM 636 O O . GLU A 1 91 ? -13.078 6.982 -19.385 1.00 45.56 112 GLU A O 1
ATOM 642 N N . GLU A 1 92 ? -14.619 8.121 -20.578 1.00 47.88 113 GLU A N 1
ATOM 643 C CA . GLU A 1 92 ? -15.153 8.879 -19.442 1.00 49.74 113 GLU A CA 1
ATOM 644 C C . GLU A 1 92 ? -16.279 8.146 -18.712 1.00 50.75 113 GLU A C 1
ATOM 645 O O . GLU A 1 92 ? -17.247 7.687 -19.324 1.00 51.39 113 GLU A O 1
ATOM 651 N N . THR A 1 93 ? -16.154 8.046 -17.396 1.00 49.30 114 THR A N 1
ATOM 652 C CA . THR A 1 93 ? -17.173 7.387 -16.604 1.00 50.23 114 THR A CA 1
ATOM 653 C C . THR A 1 93 ? -17.396 8.129 -15.293 1.00 50.31 114 THR A C 1
ATOM 654 O O . THR A 1 93 ? -16.587 8.973 -14.897 1.00 49.55 114 THR A O 1
ATOM 658 N N . LYS A 1 94 ? -18.514 7.817 -14.646 1.00 49.23 115 LYS A N 1
ATOM 659 C CA . LYS A 1 94 ? -18.883 8.417 -13.376 1.00 49.23 115 LYS A CA 1
ATOM 660 C C . LYS A 1 94 ? -18.756 9.944 -13.424 1.00 47.41 115 LYS A C 1
ATOM 661 O O . LYS A 1 94 ? -18.271 10.574 -12.489 1.00 47.21 115 LYS A O 1
ATOM 667 N N . ALA A 1 95 ? -19.209 10.527 -14.526 1.00 46.21 116 ALA A N 1
ATOM 668 C CA . ALA A 1 95 ? -19.156 11.971 -14.715 1.00 44.54 116 ALA A CA 1
ATOM 669 C C . ALA A 1 95 ? -20.165 12.677 -13.816 1.00 44.01 116 ALA A C 1
ATOM 670 O O . ALA A 1 95 ? -21.291 12.208 -13.629 1.00 40.95 116 ALA A O 1
ATOM 672 N N . MET A 1 96 ? -19.736 13.804 -13.258 1.00 43.66 117 MET A N 1
ATOM 673 C CA . MET A 1 96 ? -20.564 14.608 -12.375 1.00 44.81 117 MET A CA 1
ATOM 674 C C . MET A 1 96 ? -20.288 16.061 -12.764 1.00 46.18 117 MET A C 1
ATOM 675 O O . MET A 1 96 ? -19.141 16.524 -12.724 1.00 44.34 117 MET A O 1
ATOM 680 N N . GLU A 1 97 ? -21.342 16.765 -13.160 1.00 46.55 118 GLU A N 1
ATOM 681 C CA . GLU A 1 97 ? -21.231 18.152 -13.588 1.00 49.28 118 GLU A CA 1
ATOM 682 C C . GLU A 1 97 ? -22.138 19.100 -12.804 1.00 48.62 118 GLU A C 1
ATOM 683 O O . GLU A 1 97 ? -23.248 18.736 -12.414 1.00 46.13 118 GLU A O 1
ATOM 689 N N . SER A 1 98 ? -21.661 20.319 -12.579 1.00 48.45 119 SER A N 1
ATOM 690 C CA . SER A 1 98 ? -22.460 21.309 -11.869 1.00 50.74 119 SER A CA 1
ATOM 691 C C . SER A 1 98 ? -23.560 21.779 -12.810 1.00 52.42 119 SER A C 1
ATOM 692 O O . SER A 1 98 ? -23.317 22.022 -13.994 1.00 51.96 119 SER A O 1
ATOM 695 N N . GLN A 1 99 ? -24.773 21.895 -12.289 1.00 54.70 120 GLN A N 1
ATOM 696 C CA . GLN A 1 99 ? -25.893 22.355 -13.110 1.00 56.46 120 GLN A CA 1
ATOM 697 C C . GLN A 1 99 ? -25.613 23.776 -13.593 1.00 56.28 120 GLN A C 1
ATOM 698 O O . GLN A 1 99 ? -25.655 24.058 -14.794 1.00 56.36 120 GLN A O 1
ATOM 704 N N . ARG A 1 100 ? -25.303 24.658 -12.645 1.00 54.97 121 ARG A N 1
ATOM 705 C CA . ARG A 1 100 ? -24.993 26.044 -12.972 1.00 53.28 121 ARG A CA 1
ATOM 706 C C . ARG A 1 100 ? -23.546 26.427 -12.668 1.00 50.17 121 ARG A C 1
ATOM 707 O O . ARG A 1 100 ? -22.709 25.600 -12.287 1.00 48.82 121 ARG A O 1
ATOM 715 N N . ALA A 1 101 ? -23.269 27.710 -12.856 1.00 47.36 122 ALA A N 1
ATOM 716 C CA . ALA A 1 101 ? -21.953 28.257 -12.592 1.00 44.18 122 ALA A CA 1
ATOM 717 C C . ALA A 1 101 ? -21.939 28.737 -11.142 1.00 42.75 122 ALA A C 1
ATOM 718 O O . ALA A 1 101 ? -22.969 29.143 -10.597 1.00 41.27 122 ALA A O 1
ATOM 720 N N . TYR A 1 102 ? -20.768 28.659 -10.519 1.00 41.86 123 TYR A N 1
ATOM 721 C CA . TYR A 1 102 ? -20.590 29.088 -9.141 1.00 39.62 123 TYR A CA 1
ATOM 722 C C . TYR A 1 102 ? -19.546 30.195 -9.075 1.00 39.08 123 TYR A C 1
ATOM 723 O O . TYR A 1 102 ? -18.678 30.305 -9.942 1.00 38.55 123 TYR A O 1
ATOM 732 N N . ARG A 1 103 ? -19.646 31.024 -8.048 1.00 38.38 124 ARG A N 1
ATOM 733 C CA . ARG A 1 103 ? -18.720 32.129 -7.877 1.00 40.36 124 ARG A CA 1
ATOM 734 C C . ARG A 1 103 ? -17.452 31.687 -7.152 1.00 39.16 124 ARG A C 1
ATOM 735 O O . ARG A 1 103 ? -17.503 31.120 -6.064 1.00 38.07 124 ARG A O 1
ATOM 743 N N . PHE A 1 104 ? -16.315 31.939 -7.782 1.00 39.88 125 PHE A N 1
ATOM 744 C CA . PHE A 1 104 ? -15.023 31.587 -7.222 1.00 41.19 125 PHE A CA 1
ATOM 745 C C . PHE A 1 104 ? -14.247 32.851 -6.904 1.00 41.78 125 PHE A C 1
ATOM 746 O O . PHE A 1 104 ? -14.385 33.853 -7.595 1.00 41.37 125 PHE A O 1
ATOM 754 N N . VAL A 1 105 ? -13.449 32.788 -5.843 1.00 42.61 126 VAL A N 1
ATOM 755 C CA . VAL A 1 105 ? -12.548 33.870 -5.448 1.00 43.38 126 VAL A CA 1
ATOM 756 C C . VAL A 1 105 ? -11.318 33.073 -5.046 1.00 43.26 126 VAL A C 1
ATOM 757 O O . VAL A 1 105 ? -11.419 31.858 -4.864 1.00 42.86 126 VAL A O 1
ATOM 761 N N . GLN A 1 106 ? -10.165 33.724 -4.929 1.00 43.11 127 GLN A N 1
ATOM 762 C CA . GLN A 1 106 ? -8.942 33.022 -4.558 1.00 43.41 127 GLN A CA 1
ATOM 763 C C . GLN A 1 106 ? -9.106 32.204 -3.278 1.00 41.63 127 GLN A C 1
ATOM 764 O O . GLN A 1 106 ? -9.607 32.703 -2.263 1.00 41.10 127 GLN A O 1
ATOM 770 N N . GLY A 1 107 ? -8.690 30.939 -3.341 1.00 40.54 128 GLY A N 1
ATOM 771 C CA . GLY A 1 107 ? -8.776 30.057 -2.182 1.00 39.86 128 GLY A CA 1
ATOM 772 C C . GLY A 1 107 ? -10.125 29.375 -1.997 1.00 38.91 128 GLY A C 1
ATOM 773 O O . GLY A 1 107 ? -10.328 28.598 -1.058 1.00 39.03 128 GLY A O 1
ATOM 774 N N . LYS A 1 108 ? -11.053 29.660 -2.902 1.00 37.25 129 LYS A N 1
ATOM 775 C CA . LYS A 1 108 ? -12.390 29.085 -2.838 1.00 35.49 129 LYS A CA 1
ATOM 776 C C . LYS A 1 108 ? -12.515 27.865 -3.738 1.00 37.02 129 LYS A C 1
ATOM 777 O O . LYS A 1 108 ? -11.979 27.862 -4.851 1.00 36.24 129 LYS A O 1
ATOM 783 N N . ASP A 1 109 ? -13.206 26.830 -3.259 1.00 35.62 130 ASP A N 1
ATOM 784 C CA . ASP A 1 109 ? -13.420 25.650 -4.087 1.00 34.71 130 ASP A CA 1
ATOM 785 C C . ASP A 1 109 ? -14.892 25.273 -4.187 1.00 34.90 130 ASP A C 1
ATOM 786 O O . ASP A 1 109 ? -15.726 25.692 -3.373 1.00 32.12 130 ASP A O 1
ATOM 791 N N . TRP A 1 110 ? -15.202 24.503 -5.221 1.00 32.08 131 TRP A N 1
ATOM 792 C CA . TRP A 1 110 ? -16.544 23.992 -5.448 1.00 32.79 131 TRP A CA 1
ATOM 793 C C . TRP A 1 110 ? -16.343 22.591 -6.008 1.00 31.64 131 TRP A C 1
ATOM 794 O O . TRP A 1 110 ? -15.362 22.345 -6.712 1.00 29.51 131 TRP A O 1
ATOM 805 N N . GLY A 1 111 ? -17.252 21.673 -5.681 1.00 30.76 132 GLY A N 1
ATOM 806 C CA . GLY A 1 111 ? -17.124 20.309 -6.169 1.00 31.09 132 GLY A CA 1
ATOM 807 C C . GLY A 1 111 ? -18.194 19.394 -5.604 1.00 33.13 132 GLY A C 1
ATOM 808 O O . GLY A 1 111 ? -19.310 19.841 -5.345 1.00 32.29 132 GLY A O 1
ATOM 809 N N . PHE A 1 112 ? -17.852 18.119 -5.418 1.00 33.35 133 PHE A N 1
ATOM 810 C CA . PHE A 1 112 ? -18.777 17.114 -4.887 1.00 36.23 133 PHE A CA 1
ATOM 811 C C . PHE A 1 112 ? -18.084 16.254 -3.816 1.00 36.54 133 PHE A C 1
ATOM 812 O O . PHE A 1 112 ? -17.143 15.502 -4.110 1.00 33.51 133 PHE A O 1
ATOM 820 N N . LYS A 1 113 ? -18.548 16.357 -2.577 1.00 37.98 134 LYS A N 1
ATOM 821 C CA . LYS A 1 113 ? -17.936 15.592 -1.499 1.00 42.42 134 LYS A CA 1
ATOM 822 C C . LYS A 1 113 ? -18.176 14.107 -1.710 1.00 42.04 134 LYS A C 1
ATOM 823 O O . LYS A 1 113 ? -17.403 13.277 -1.246 1.00 41.83 134 LYS A O 1
ATOM 829 N N . LYS A 1 114 ? -19.249 13.781 -2.420 1.00 43.07 135 LYS A N 1
ATOM 830 C CA . LYS A 1 114 ? -19.566 12.396 -2.723 1.00 43.87 135 LYS A CA 1
ATOM 831 C C . LYS A 1 114 ? -19.470 12.189 -4.230 1.00 42.52 135 LYS A C 1
ATOM 832 O O . LYS A 1 114 ? -20.445 11.825 -4.882 1.00 42.72 135 LYS A O 1
ATOM 838 N N . PHE A 1 115 ? -18.282 12.432 -4.775 1.00 41.06 136 PHE A N 1
ATOM 839 C CA . PHE A 1 115 ? -18.043 12.269 -6.202 1.00 40.45 136 PHE A CA 1
ATOM 840 C C . PHE A 1 115 ? -18.128 10.804 -6.646 1.00 40.55 136 PHE A C 1
ATOM 841 O O . PHE A 1 115 ? -18.764 10.473 -7.647 1.00 39.90 136 PHE A O 1
ATOM 849 N N . ILE A 1 116 ? -17.464 9.935 -5.894 1.00 40.13 137 ILE A N 1
ATOM 850 C CA . ILE A 1 116 ? -17.447 8.525 -6.216 1.00 42.34 137 ILE A CA 1
ATOM 851 C C . ILE A 1 116 ? -17.233 7.696 -4.965 1.00 42.92 137 ILE A C 1
ATOM 852 O O . ILE A 1 116 ? -16.478 8.034 -4.054 1.00 42.43 137 ILE A O 1
ATOM 857 N N . ARG A 1 117 ? -17.942 6.584 -4.937 1.00 45.30 138 ARG A N 1
ATOM 858 C CA . ARG A 1 117 ? -17.873 5.651 -3.835 1.00 47.55 138 ARG A CA 1
ATOM 859 C C . ARG A 1 117 ? -16.514 4.987 -3.737 1.00 45.84 138 ARG A C 1
ATOM 860 O O . ARG A 1 117 ? -16.035 4.468 -4.700 1.00 43.02 138 ARG A O 1
ATOM 868 N N . ARG A 1 118 ? -15.904 5.043 -2.552 1.00 45.83 139 ARG A N 1
ATOM 869 C CA . ARG A 1 118 ? -14.599 4.414 -2.314 1.00 48.99 139 ARG A CA 1
ATOM 870 C C . ARG A 1 118 ? -14.729 2.924 -2.548 1.00 50.79 139 ARG A C 1
ATOM 871 O O . ARG A 1 118 ? -13.738 2.261 -2.826 1.00 51.63 139 ARG A O 1
ATOM 879 N N . GLY A 1 119 ? -15.960 2.417 -2.486 1.00 54.20 140 GLY A N 1
ATOM 880 C CA . GLY A 1 119 ? -16.198 1.005 -2.734 1.00 57.46 140 GLY A CA 1
ATOM 881 C C . GLY A 1 119 ? -16.114 0.657 -4.213 1.00 60.87 140 GLY A C 1
ATOM 882 O O . GLY A 1 119 ? -15.729 -0.462 -4.587 1.00 61.51 140 GLY A O 1
ATOM 883 N N . PHE A 1 120 ? -16.470 1.620 -5.060 1.00 63.49 141 PHE A N 1
ATOM 884 C CA . PHE A 1 120 ? -16.432 1.431 -6.505 1.00 66.12 141 PHE A CA 1
ATOM 885 C C . PHE A 1 120 ? -14.997 1.382 -7.024 1.00 67.41 141 PHE A C 1
ATOM 886 O O . PHE A 1 120 ? -14.681 0.613 -7.937 1.00 67.27 141 PHE A O 1
ATOM 894 N N . LEU A 1 121 ? -14.131 2.210 -6.448 1.00 68.19 142 LEU A N 1
ATOM 895 C CA . LEU A 1 121 ? -12.735 2.245 -6.863 1.00 69.76 142 LEU A CA 1
ATOM 896 C C . LEU A 1 121 ? -12.048 0.886 -6.688 1.00 71.20 142 LEU A C 1
ATOM 897 O O . LEU A 1 121 ? -11.295 0.449 -7.563 1.00 70.88 142 LEU A O 1
ATOM 902 N N . LEU A 1 122 ? -12.319 0.226 -5.561 1.00 72.02 143 LEU A N 1
ATOM 903 C CA . LEU A 1 122 ? -11.753 -1.086 -5.255 1.00 73.37 143 LEU A CA 1
ATOM 904 C C . LEU A 1 122 ? -12.122 -2.133 -6.313 1.00 74.63 143 LEU A C 1
ATOM 905 O O . LEU A 1 122 ? -11.271 -2.928 -6.704 1.00 75.68 143 LEU A O 1
ATOM 910 N N . ASP A 1 123 ? -13.376 -2.143 -6.754 1.00 75.99 144 ASP A N 1
ATOM 911 C CA . ASP A 1 123 ? -13.813 -3.101 -7.742 1.00 77.61 144 ASP A CA 1
ATOM 912 C C . ASP A 1 123 ? -12.978 -3.019 -9.011 1.00 77.83 144 ASP A C 1
ATOM 913 O O . ASP A 1 123 ? -13.149 -2.113 -9.828 1.00 77.86 144 ASP A O 1
ATOM 918 N N . GLU A 1 124 ? -12.112 -4.007 -9.180 1.00 78.68 145 GLU A N 1
ATOM 919 C CA . GLU A 1 124 ? -11.205 -4.093 -10.317 1.00 78.39 145 GLU A CA 1
ATOM 920 C C . GLU A 1 124 ? -11.988 -4.274 -11.590 1.00 77.39 145 GLU A C 1
ATOM 921 O O . GLU A 1 124 ? -11.507 -3.953 -12.677 1.00 77.84 145 GLU A O 1
ATOM 927 N N . ALA A 1 125 ? -13.216 -4.752 -11.424 1.00 75.81 146 ALA A N 1
ATOM 928 C CA . ALA A 1 125 ? -14.113 -4.972 -12.537 1.00 74.26 146 ALA A CA 1
ATOM 929 C C . ALA A 1 125 ? -14.390 -3.670 -13.280 1.00 72.99 146 ALA A C 1
ATOM 930 O O . ALA A 1 125 ? -14.648 -3.681 -14.488 1.00 72.80 146 ALA A O 1
ATOM 932 N N . ASN A 1 126 ? -14.348 -2.55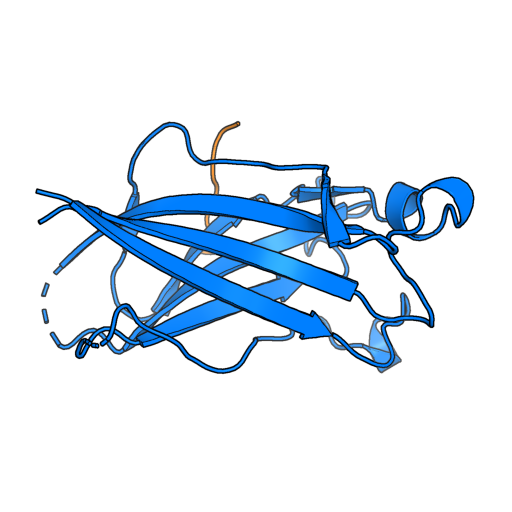4 -12.554 1.00 70.61 147 ASN A N 1
ATOM 933 C CA . ASN A 1 126 ? -14.604 -1.241 -13.140 1.00 68.04 147 ASN A CA 1
ATOM 934 C C . ASN A 1 126 ? -13.390 -0.689 -13.886 1.00 65.84 147 ASN A C 1
ATOM 935 O O . ASN A 1 126 ? -13.535 0.131 -14.797 1.00 66.48 147 ASN A O 1
ATOM 940 N N . GLY A 1 127 ? -12.197 -1.134 -13.497 1.00 62.64 148 GLY A N 1
ATOM 941 C CA . GLY A 1 127 ? -10.984 -0.659 -14.142 1.00 58.74 148 GLY A CA 1
ATOM 942 C C . GLY A 1 127 ? -10.807 0.835 -13.944 1.00 56.13 148 GLY A C 1
ATOM 943 O O . GLY A 1 127 ? -10.468 1.563 -14.874 1.00 54.99 148 GLY A O 1
ATOM 944 N N . LEU A 1 128 ? -11.045 1.289 -12.719 1.00 54.03 149 LEU A N 1
ATOM 945 C CA . LEU A 1 128 ? -10.931 2.697 -12.375 1.00 52.05 149 LEU A CA 1
ATOM 946 C C . LEU A 1 128 ? -9.571 3.002 -11.749 1.00 50.74 149 LEU A C 1
ATOM 947 O O . LEU A 1 128 ? -9.156 4.161 -11.687 1.00 50.13 149 LEU A O 1
ATOM 952 N N . LEU A 1 129 ? -8.880 1.958 -11.293 1.00 48.78 150 LEU A N 1
ATOM 953 C CA . LEU A 1 129 ? -7.562 2.131 -10.689 1.00 47.88 150 LEU A CA 1
ATOM 954 C C . LEU A 1 129 ? -6.473 1.289 -11.343 1.00 47.74 150 LEU A C 1
ATOM 955 O O . LEU A 1 129 ? -5.747 0.562 -10.661 1.00 49.40 150 LEU A O 1
ATOM 960 N N . PRO A 1 130 ? -6.330 1.385 -12.674 1.00 46.01 151 PRO A N 1
ATOM 961 C CA . PRO A 1 130 ? -5.293 0.599 -13.355 1.00 44.61 151 PRO A CA 1
ATOM 962 C C . PRO A 1 130 ? -3.908 0.854 -12.758 1.00 43.78 151 PRO A C 1
ATOM 963 O O . PRO A 1 130 ? -3.458 2.003 -12.676 1.00 41.32 151 PRO A O 1
ATOM 967 N N . ASP A 1 131 ? -3.242 -0.223 -12.342 1.00 43.27 152 ASP A N 1
ATOM 968 C CA . ASP A 1 131 ? -1.913 -0.146 -11.744 1.00 42.20 152 ASP A CA 1
ATOM 969 C C . ASP A 1 131 ? -1.867 0.848 -10.584 1.00 41.40 152 ASP A C 1
ATOM 970 O O . ASP A 1 131 ? -0.880 1.568 -10.409 1.00 41.68 152 ASP A O 1
ATOM 972 N N . ASP A 1 132 ? -2.935 0.889 -9.794 1.00 41.90 153 ASP A N 1
ATOM 973 C CA . ASP A 1 132 ? -3.007 1.805 -8.648 1.00 43.52 153 ASP A CA 1
ATOM 974 C C . ASP A 1 132 ? -2.890 3.271 -9.048 1.00 42.51 153 ASP A C 1
ATOM 975 O O . ASP A 1 132 ? -2.362 4.098 -8.304 1.00 42.33 153 ASP A O 1
ATOM 980 N N . LYS A 1 133 ? -3.370 3.580 -10.243 1.00 40.62 154 LYS A N 1
ATOM 981 C CA . LYS A 1 133 ? -3.337 4.937 -10.761 1.00 39.93 154 LYS A CA 1
ATOM 982 C C . LYS A 1 133 ? -4.751 5.431 -10.959 1.00 36.47 154 LYS A C 1
ATOM 983 O O . LYS A 1 133 ? -5.569 4.753 -11.562 1.00 37.21 154 LYS A O 1
ATOM 989 N N . LEU A 1 134 ? -5.043 6.611 -10.434 1.00 34.87 155 LEU A N 1
ATOM 990 C CA . LEU A 1 134 ? -6.366 7.194 -10.597 1.00 35.87 155 LEU A CA 1
ATOM 991 C C . LEU A 1 134 ? -6.255 8.385 -11.540 1.00 34.70 155 LEU A C 1
ATOM 992 O O . LEU A 1 134 ? -5.530 9.347 -11.263 1.00 34.82 155 LEU A O 1
ATOM 997 N N . THR A 1 135 ? -6.967 8.313 -12.657 1.00 34.17 156 THR A N 1
ATOM 998 C CA . THR A 1 135 ? -6.941 9.384 -13.642 1.00 36.01 156 THR A CA 1
ATOM 999 C C . THR A 1 135 ? -8.270 10.152 -13.696 1.00 34.52 156 THR A C 1
ATOM 1000 O O . THR A 1 135 ? -9.325 9.611 -14.059 1.00 32.28 156 THR A O 1
ATOM 1004 N N . LEU A 1 136 ? -8.192 11.424 -13.319 1.00 32.18 157 LEU A N 1
ATOM 1005 C CA . LEU A 1 136 ? -9.349 12.307 -13.289 1.00 32.67 157 LEU A CA 1
ATOM 1006 C C . LEU A 1 136 ? -9.279 13.341 -14.415 1.00 32.19 157 LEU A C 1
ATOM 1007 O O . LEU A 1 136 ? -8.202 13.855 -14.730 1.00 33.41 157 LEU A O 1
ATOM 1012 N N . PHE A 1 137 ? -10.425 13.630 -15.026 1.00 32.72 158 PHE A N 1
ATOM 1013 C CA . PHE A 1 137 ? -10.495 14.605 -16.112 1.00 33.19 158 PHE A CA 1
ATOM 1014 C C . PHE A 1 137 ? -11.500 15.691 -15.743 1.00 34.72 158 PHE A C 1
ATOM 1015 O O . PHE A 1 137 ? -12.666 15.402 -15.449 1.00 35.48 158 PHE A O 1
ATOM 1023 N N . CYS A 1 138 ? -11.041 16.940 -15.743 1.00 34.61 159 CYS A N 1
ATOM 1024 C CA . CYS A 1 138 ? -11.896 18.068 -15.391 1.00 35.26 159 CYS A CA 1
ATOM 1025 C C . CYS A 1 138 ? -12.022 19.040 -16.556 1.00 34.82 159 CYS A C 1
ATOM 1026 O O . CYS A 1 138 ? -11.034 19.375 -17.213 1.00 36.12 159 CYS A O 1
ATOM 1029 N N . GLU A 1 139 ? -13.249 19.479 -16.802 1.00 34.83 160 GLU A N 1
ATOM 1030 C CA . GLU A 1 139 ? -13.553 20.437 -17.863 1.00 36.03 160 GLU A CA 1
ATOM 1031 C C . GLU A 1 139 ? -14.195 21.649 -17.196 1.00 36.27 160 GLU A C 1
ATOM 1032 O O . GLU A 1 139 ? -15.229 21.523 -16.537 1.00 34.68 160 GLU A O 1
ATOM 1038 N N . VAL A 1 140 ? -13.580 22.813 -17.385 1.00 35.39 161 VAL A N 1
ATOM 1039 C CA . VAL A 1 140 ? -14.049 24.055 -16.786 1.00 35.53 161 VAL A CA 1
ATOM 1040 C C . VAL A 1 140 ? -14.533 25.029 -17.851 1.00 36.33 161 VAL A C 1
ATOM 1041 O O . VAL A 1 140 ? -13.904 25.176 -18.902 1.00 35.10 161 VAL A O 1
ATOM 1045 N N . SER A 1 141 ? -15.655 25.685 -17.573 1.00 37.16 162 SER A N 1
ATOM 1046 C CA . SER A 1 141 ? -16.218 26.687 -18.475 1.00 41.36 162 SER A CA 1
ATOM 1047 C C . SER A 1 141 ? -16.319 27.987 -17.686 1.00 42.56 162 SER A C 1
ATOM 1048 O O . SER A 1 141 ? -17.133 28.100 -16.766 1.00 41.92 162 SER A O 1
ATOM 1051 N N . VAL A 1 142 ? -15.483 28.956 -18.031 1.00 45.18 163 VAL A N 1
ATOM 1052 C CA . VAL A 1 142 ? -15.497 30.242 -17.348 1.00 49.47 163 VAL A CA 1
ATOM 1053 C C . VAL A 1 142 ? -16.412 31.233 -18.060 1.00 53.32 163 VAL A C 1
ATOM 1054 O O . VAL A 1 142 ? -16.295 31.439 -19.268 1.00 53.65 163 VAL A O 1
ATOM 1058 N N . VAL A 1 143 ? -17.329 31.835 -17.307 1.00 57.06 164 VAL A N 1
ATOM 1059 C CA . VAL A 1 143 ? -18.260 32.811 -17.865 1.00 60.59 164 VAL A CA 1
ATOM 1060 C C . VAL A 1 143 ? -17.585 34.174 -17.963 1.00 63.62 164 VAL A C 1
ATOM 1061 O O . VAL A 1 143 ? -17.006 34.652 -16.984 1.00 64.49 164 VAL A O 1
ATOM 1065 N N . GLN A 1 144 ? -17.664 34.793 -19.141 1.00 66.75 165 GLN A N 1
ATOM 1066 C CA . GLN A 1 144 ? -17.063 36.107 -19.366 1.00 69.87 165 GLN A CA 1
ATOM 1067 C C . GLN A 1 144 ? -18.047 37.224 -19.016 1.00 70.60 165 GLN A C 1
ATOM 1068 O O . GLN A 1 144 ? -19.272 36.965 -19.021 1.00 70.96 165 GLN A O 1
ATOM 1074 N N . ALA B 2 3 ? -26.035 16.998 -10.538 1.00 60.71 169 ALA M N 1
ATOM 1075 C CA . ALA B 2 3 ? -26.065 17.017 -9.044 1.00 61.02 169 ALA M CA 1
ATOM 1076 C C . ALA B 2 3 ? -25.743 18.415 -8.506 1.00 60.10 169 ALA M C 1
ATOM 1077 O O . ALA B 2 3 ? -25.340 19.303 -9.264 1.00 61.01 169 ALA M O 1
ATOM 1079 N N . SER B 2 4 ? -25.921 18.604 -7.198 1.00 58.03 170 SER M N 1
ATOM 1080 C CA . SER B 2 4 ? -25.646 19.895 -6.564 1.00 56.00 170 SER M CA 1
ATOM 1081 C C . SER B 2 4 ? -24.225 19.960 -6.025 1.00 53.31 170 SER M C 1
ATOM 1082 O O . SER B 2 4 ? -23.793 19.074 -5.285 1.00 53.04 170 SER M O 1
ATOM 1085 N N . ALA B 2 5 ? -23.507 21.022 -6.378 1.00 49.70 171 ALA M N 1
ATOM 1086 C CA . ALA B 2 5 ? -22.138 21.190 -5.906 1.00 46.27 171 ALA M CA 1
ATOM 1087 C C . ALA B 2 5 ? -22.130 21.717 -4.473 1.00 45.18 171 ALA M C 1
ATOM 1088 O O . ALA B 2 5 ? -23.104 22.324 -4.013 1.00 43.24 171 ALA M O 1
ATOM 1090 N N . ASP B 2 6 ? -21.030 21.462 -3.772 1.00 43.18 172 ASP M N 1
ATOM 1091 C CA . ASP B 2 6 ? -20.851 21.927 -2.405 1.00 43.29 172 ASP M CA 1
ATOM 1092 C C . ASP B 2 6 ? -19.429 22.468 -2.298 1.00 42.61 172 ASP M C 1
ATOM 1093 O O . ASP B 2 6 ? -18.590 22.210 -3.169 1.00 42.28 172 ASP M O 1
ATOM 1098 N N . SER B 2 7 ? -19.163 23.219 -1.237 1.00 41.81 173 SER M N 1
ATOM 1099 C CA . SER B 2 7 ? -17.851 23.808 -1.023 1.00 42.70 173 SER M CA 1
ATOM 1100 C C . SER B 2 7 ? -17.347 23.382 0.345 1.00 45.45 173 SER M C 1
ATOM 1101 O O . SER B 2 7 ? -18.145 23.166 1.266 1.00 46.07 173 SER M O 1
ATOM 1104 N N . THR B 2 8 ? -16.027 23.262 0.477 1.00 46.54 174 THR M N 1
ATOM 1105 C CA . THR B 2 8 ? -15.426 22.875 1.746 1.00 48.63 174 THR M CA 1
ATOM 1106 C C . THR B 2 8 ? -15.467 24.037 2.728 1.00 48.81 174 THR M C 1
ATOM 1107 O O . THR B 2 8 ? -15.166 23.852 3.906 1.00 50.04 174 THR M O 1
ATOM 1111 N N . THR B 2 9 ? -15.827 25.229 2.247 1.00 48.88 175 THR M N 1
ATOM 1112 C CA . THR B 2 9 ? -15.899 26.419 3.108 1.00 49.29 175 THR M CA 1
ATOM 1113 C C . THR B 2 9 ? -17.231 27.176 2.975 1.00 49.41 175 THR M C 1
ATOM 1114 O O . THR B 2 9 ? -17.881 27.147 1.930 1.00 46.84 175 THR M O 1
ATOM 1118 N N . GLU B 2 10 ? -17.615 27.867 4.045 1.00 50.65 176 GLU M N 1
ATOM 1119 C CA . GLU B 2 10 ? -18.857 28.625 4.066 1.00 51.87 176 GLU M CA 1
ATOM 1120 C C . GLU B 2 10 ? -18.599 30.067 3.640 1.00 51.98 176 GLU M C 1
ATOM 1121 O O . GLU B 2 10 ? -17.785 30.762 4.247 1.00 51.35 176 GLU M O 1
ATOM 1127 N N . GLY B 2 11 ? -19.283 30.508 2.586 1.00 53.60 177 GLY M N 1
ATOM 1128 C CA . GLY B 2 11 ? -19.115 31.871 2.101 1.00 53.22 177 GLY M CA 1
ATOM 1129 C C . GLY B 2 11 ? -17.779 32.179 1.441 1.00 54.45 177 GLY M C 1
ATOM 1130 O O . GLY B 2 11 ? -16.892 31.290 1.407 1.00 53.68 177 GLY M O 1
#

B-factor: mean 47.77, std 11.42, range [26.72, 86.0]

Organism: Homo sapiens (NCBI:txid9606)

Secondary structure (DSSP, 8-state):
-EEEEEEEEEE-S--S-HHHH-S-EE---B------EEEEEEESS-SSGGGTTEEEEEEEEEE---EEEEEEEEEE-TTS-EEEEEE-SS-EEE-TT-EEEEEEEEEHHHHH-GGG--SGGG-EEEEEEEEEE-/---B-SS--

Nearest PDB structures (foldseek):
  3hqh-assembly1_A  TM=1.008E+00  e=1.063E-28  Homo sapiens
  7klz-assembly1_A  TM=9.648E-01  e=1.153E-23  Homo sapiens
  7lip-assembly1_A  TM=9.378E-01  e=6.632E-22  Homo sapiens
  6i41-assembly1_A  TM=9.358E-01  e=2.865E-21  Homo sapiens
  7d3d-assembly2_B  TM=9.349E-01  e=5.030E-21  Homo sapiens

Radius of gyration: 14.67 Å; Cα contacts (8 Å, |Δi|>4): 344; chains: 2; bounding box: 27×44×32 Å

InterPro domains:
  IPR000210 BTB/POZ domain [PF00651] (192-296)
  IPR000210 BTB/POZ domain [PS50097] (200-262)
  IPR000210 BTB/POZ domain [SM00225] (200-297)
  IPR002083 MATH/TRAF domain [PF22486] (33-161)
  IPR002083 MATH/TRAF domain [PS50144] (31-161)
  IPR002083 MATH/TRAF domain [SM00061] (36-142)
  IPR008974 TRAF-like [G3DSA:2.60.210.10] (29-166)
  IPR011333 SKP1/BTB/POZ domain superfamily [G3DSA:3.30.710.10] (175-291)
  IPR011333 SKP1/BTB/POZ domain superfamily [SSF54695] (180-295)
  IPR034089 SPOP, C-terminal BACK domain [cd18518] (297-367)
  IPR056423 BPM/SPOP, BACK domain [PF24570] (301-351)

Solvent-accessible surface area: 7560 Å² total; per-residue (Å²): 88,84,54,133,21,54,55,104,26,46,15,79,121,10,24,65,39,132,143,131,30,31,93,56,38,116,12,78,65,20,26,49,79,71,61,28,75,0,4,0,33,0,4,5,93,5,100,62,84,108,0,103,55,56,0,1,1,8,0,17,0,54,36,34,134,83,22,135,0,74,5,56,0,0,0,25,16,70,156,56,99,77,45,86,57,46,100,1,97,159,32,43,152,0,56,112,52,18,7,48,0,7,54,78,5,8,99,33,30,83,2,118,71,163,96,51,20,5,29,51,90,83,81,1,20,1,47,0,27,0,13,9,41,140,83,82,14,40,28,61,71,186,100

GO terms:
  GO:0005634 nucleus (C, IDA)
  GO:0031463 Cul3-RING ubiquitin ligase complex (C, IDA)
  GO:0005634 nucleus (C, EXP)
  GO:0005737 cytoplasm (C, EXP)
  GO:0016607 nuclear speck (C, EXP)
  GO:0043161 proteasome-mediated ubiquitin-dependent protein catabolic process (P, IMP)
  GO:0005634 nucleus (C, TAS)
  GO:0005654 nucleoplasm (C, TAS)
  GO:0005829 cytosol (C, TAS)
  GO:0042802 identical protein binding (F, IPI)
  GO:0005515 protein binding (F, IPI)
  GO:0140678 molecular function inhibitor activity (F, EXP)
  GO:0000209 protein polyubiquitination (P, IDA)
  GO:0031625 ubiquitin protein ligase binding (F, IPI)

Sequence (143 aa):
KVVKFSYMWTINNFSFCREEMGEVIKSSTFSSGDKLKWCLRVNPKGLDEESKDYLSLYLLLVSCPEVRAKFKFSILNAKGEETKAMESQRAYRFVQGKDWGFKKFIRRGFLLDEANGLLPDDKLTLFCEVSVVQASADSTTEG

Foldseek 3Di:
DKQKDKDKDKAPQADLDCVVVPQKDKGAWDDRVDPWTKIKMKGSAQPDDVGRQAIWIKIAGADDCPWKKWKKKFWQFPVRDTHLIDIDPGIDDHDHGDIDTGSHSDGNVVCPPCVRRQQVNNMHMMMMMMMIDD/DDDDDPDDD

CATH classification: 2.60.210.10